Protein AF-A0A947HTE0-F1 (afdb_monomer_lite)

Foldseek 3Di:
DQFKDKDLDQDDPPQFQPFDADPVRDGFWTWHDKDPVCPCSVVPRDSVDTMTMTTTVVNVLCCCCPVVVVVVVSCVSVVND

Sequence (81 aa):
VPYNLVTTNDIIGGNSGSPVIDKERRIVGLIFDGNIQSLGGDYGFDASVNRAVAVDARAILHTAKVIYRAERLVNELLGTL

Structure (mmCIF, N/CA/C/O backbone):
data_AF-A0A947HTE0-F1
#
_entry.id   AF-A0A947HTE0-F1
#
loop_
_atom_site.group_PDB
_atom_site.id
_atom_site.type_symbol
_atom_site.label_atom_id
_atom_site.label_alt_id
_atom_site.label_comp_id
_atom_site.label_asym_id
_atom_site.label_entity_id
_atom_site.label_seq_id
_atom_site.pdbx_PDB_ins_code
_atom_site.Cartn_x
_atom_site.Cartn_y
_atom_site.Cartn_z
_atom_site.occupancy
_atom_site.B_iso_or_equiv
_atom_site.auth_seq_id
_atom_site.auth_comp_id
_atom_site.auth_asym_id
_atom_site.auth_atom_id
_atom_site.pdbx_PDB_model_num
ATOM 1 N N . VAL A 1 1 ? -6.371 -12.825 8.643 1.00 87.56 1 VAL A N 1
ATOM 2 C CA . VAL A 1 1 ? -6.484 -11.462 8.068 1.00 87.56 1 VAL A CA 1
ATOM 3 C C . VAL A 1 1 ? -5.607 -11.427 6.825 1.00 87.56 1 VAL A C 1
ATOM 5 O O . VAL A 1 1 ? -4.514 -11.969 6.920 1.00 87.56 1 VAL A O 1
ATOM 8 N N . PRO A 1 2 ? -6.068 -10.931 5.665 1.00 96.00 2 PRO A N 1
ATOM 9 C CA . PRO A 1 2 ? -5.199 -10.772 4.496 1.00 96.00 2 PRO A CA 1
ATOM 10 C C . PRO A 1 2 ? -4.129 -9.723 4.797 1.00 96.00 2 PRO A C 1
ATOM 12 O O . PRO A 1 2 ? -4.445 -8.705 5.404 1.00 96.00 2 PRO A O 1
ATOM 15 N N . TYR A 1 3 ? -2.881 -10.002 4.420 1.00 96.69 3 TYR A N 1
ATOM 16 C CA . TYR A 1 3 ? -1.730 -9.173 4.789 1.00 96.69 3 TYR A CA 1
ATOM 17 C C . TYR A 1 3 ? -1.363 -8.162 3.711 1.00 96.69 3 TYR A C 1
ATOM 19 O O . TYR A 1 3 ? -1.248 -6.980 4.007 1.00 96.69 3 TYR A O 1
ATOM 27 N N . ASN A 1 4 ? -1.236 -8.622 2.468 1.00 98.31 4 ASN A N 1
ATOM 28 C CA . ASN A 1 4 ? -0.815 -7.802 1.340 1.00 98.31 4 ASN A CA 1
ATOM 29 C C . ASN A 1 4 ? -1.766 -7.990 0.160 1.00 98.31 4 ASN A C 1
ATOM 31 O O . ASN A 1 4 ? -2.457 -9.008 0.055 1.00 98.31 4 ASN A O 1
ATOM 35 N N . LEU A 1 5 ? -1.745 -7.020 -0.744 1.00 97.56 5 LEU A N 1
ATOM 36 C CA . LEU A 1 5 ? -2.416 -7.056 -2.034 1.00 97.56 5 LEU A CA 1
ATOM 37 C C . LEU A 1 5 ? -1.454 -6.600 -3.127 1.00 97.56 5 LEU A C 1
ATOM 39 O O . LEU A 1 5 ? -0.469 -5.906 -2.869 1.00 97.56 5 LEU A O 1
ATOM 43 N N . VAL A 1 6 ? -1.759 -7.018 -4.348 1.00 98.06 6 VAL A N 1
ATOM 44 C CA . VAL A 1 6 ? -0.952 -6.737 -5.528 1.00 98.06 6 VAL A CA 1
ATOM 45 C C . VAL A 1 6 ? -1.833 -6.091 -6.588 1.00 98.06 6 VAL A C 1
ATOM 47 O O . VAL A 1 6 ? -2.950 -6.556 -6.822 1.00 98.06 6 VAL A O 1
ATOM 50 N N . THR A 1 7 ? -1.337 -5.039 -7.234 1.00 98.19 7 THR A N 1
ATOM 51 C CA . THR A 1 7 ? -2.051 -4.335 -8.307 1.00 98.19 7 THR A CA 1
ATOM 52 C C . THR A 1 7 ? -1.159 -4.111 -9.526 1.00 98.19 7 THR A C 1
ATOM 54 O O . THR A 1 7 ? 0.045 -4.360 -9.505 1.00 98.19 7 THR A O 1
ATOM 57 N N . THR A 1 8 ? -1.764 -3.643 -10.615 1.00 97.94 8 THR A N 1
ATOM 58 C CA . THR A 1 8 ? -1.073 -3.243 -11.850 1.00 97.94 8 THR A CA 1
ATOM 59 C C . THR A 1 8 ? -0.787 -1.739 -11.885 1.00 97.94 8 THR A C 1
ATOM 61 O O . THR A 1 8 ? -0.649 -1.172 -12.964 1.00 97.94 8 THR A O 1
ATOM 64 N N . ASN A 1 9 ? -0.785 -1.066 -10.729 1.00 97.88 9 ASN A N 1
ATOM 65 C CA . ASN A 1 9 ? -0.396 0.337 -10.663 1.00 97.88 9 ASN A CA 1
ATOM 66 C C . ASN A 1 9 ? 1.093 0.466 -10.994 1.00 97.88 9 ASN A C 1
ATOM 68 O O . ASN A 1 9 ? 1.904 -0.325 -10.515 1.00 97.88 9 ASN A O 1
ATOM 72 N N . ASP A 1 10 ? 1.424 1.470 -11.798 1.00 97.69 10 ASP A N 1
ATOM 73 C CA . ASP A 1 10 ? 2.803 1.844 -12.077 1.00 97.69 10 ASP A CA 1
ATOM 74 C C . ASP A 1 10 ? 3.356 2.647 -10.893 1.00 97.69 10 ASP A C 1
ATOM 76 O O . ASP A 1 10 ? 2.772 3.664 -10.503 1.00 97.69 10 ASP A O 1
ATOM 80 N N . ILE A 1 11 ? 4.419 2.138 -10.273 1.00 97.81 11 ILE A N 1
ATOM 81 C CA . ILE A 1 11 ? 5.070 2.741 -9.108 1.00 97.81 11 ILE A CA 1
ATOM 82 C C . ILE A 1 11 ? 6.585 2.660 -9.258 1.00 97.81 11 ILE A C 1
ATOM 84 O O . ILE A 1 11 ? 7.110 1.725 -9.863 1.00 97.81 11 ILE A O 1
ATOM 88 N N . ILE A 1 12 ? 7.267 3.605 -8.620 1.00 96.00 12 ILE A N 1
ATOM 89 C CA . ILE A 1 12 ? 8.723 3.679 -8.531 1.00 96.00 12 ILE A CA 1
ATOM 90 C C . ILE A 1 12 ? 9.154 4.095 -7.117 1.00 96.00 12 ILE A C 1
ATOM 92 O O . ILE A 1 12 ? 8.333 4.263 -6.203 1.00 96.00 12 ILE A O 1
ATOM 96 N N . GLY A 1 13 ? 10.461 4.279 -6.923 1.00 94.44 13 GLY A N 1
ATOM 97 C CA . GLY A 1 13 ? 10.993 4.883 -5.705 1.00 94.44 13 GLY A CA 1
ATOM 98 C C . GLY A 1 13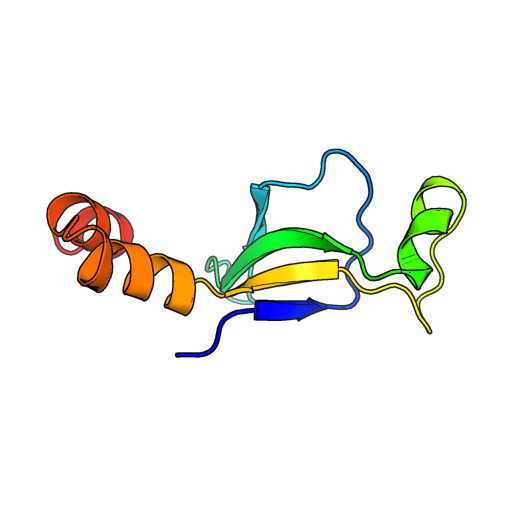 ? 10.308 6.220 -5.390 1.00 94.44 13 GLY A C 1
ATOM 99 O O . GLY A 1 13 ? 10.216 7.104 -6.236 1.00 94.44 13 GLY A O 1
ATOM 100 N N . GLY A 1 14 ? 9.819 6.364 -4.155 1.00 95.44 14 GLY A N 1
ATOM 101 C CA . GLY A 1 14 ? 9.064 7.540 -3.701 1.00 95.44 14 GLY A CA 1
ATOM 102 C C . GLY A 1 14 ? 7.559 7.306 -3.542 1.00 95.44 14 GLY A C 1
ATOM 103 O O . GLY A 1 14 ? 6.906 8.074 -2.841 1.00 95.44 14 GLY A O 1
ATOM 104 N N . ASN A 1 15 ? 7.004 6.220 -4.094 1.00 97.69 15 ASN A N 1
ATOM 105 C CA . ASN A 1 15 ? 5.597 5.862 -3.879 1.00 97.69 15 ASN A CA 1
ATOM 106 C C . ASN A 1 15 ? 5.316 5.186 -2.526 1.00 97.69 15 ASN A C 1
ATOM 108 O O . ASN A 1 15 ? 4.145 5.020 -2.178 1.00 97.69 15 ASN A O 1
ATOM 112 N N . SER A 1 16 ? 6.329 4.789 -1.751 1.00 97.94 16 SER A N 1
ATOM 113 C CA . SER A 1 16 ? 6.134 4.195 -0.421 1.00 97.94 16 SER A CA 1
ATOM 114 C C . SER A 1 16 ? 5.287 5.110 0.473 1.00 97.94 16 SER A C 1
ATOM 116 O O . SER A 1 16 ? 5.575 6.294 0.622 1.00 97.94 16 SER A O 1
ATOM 118 N N . GLY A 1 17 ? 4.224 4.564 1.063 1.00 97.75 17 GLY A N 1
ATOM 119 C CA . GLY A 1 17 ? 3.234 5.329 1.825 1.00 97.75 17 GLY A CA 1
ATOM 120 C C . GLY A 1 17 ? 2.078 5.895 0.992 1.00 97.75 17 GLY A C 1
ATOM 121 O O . GLY A 1 17 ? 1.181 6.520 1.554 1.00 97.75 17 GLY A O 1
ATOM 122 N N . SER A 1 18 ? 2.043 5.669 -0.324 1.00 98.50 18 SER A N 1
ATOM 123 C CA . SER A 1 18 ? 0.906 6.088 -1.153 1.00 98.50 18 SER A CA 1
ATOM 124 C C . SER A 1 18 ? -0.354 5.286 -0.798 1.00 98.50 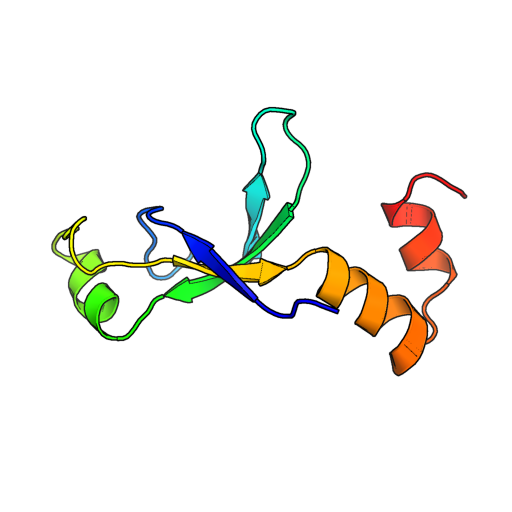18 SER A C 1
ATOM 126 O O . SER A 1 18 ? -0.277 4.056 -0.682 1.00 98.50 18 SER A O 1
ATOM 128 N N . PRO A 1 19 ? -1.525 5.932 -0.655 1.00 98.12 19 PRO A N 1
ATOM 129 C CA . PRO A 1 19 ? -2.773 5.225 -0.408 1.00 98.12 19 PRO A CA 1
ATOM 130 C C . PRO A 1 19 ? -3.244 4.497 -1.671 1.00 98.12 19 PRO A C 1
ATOM 132 O O . PRO A 1 19 ? -3.341 5.086 -2.747 1.00 98.12 19 PRO A O 1
ATOM 135 N N . VAL A 1 20 ? -3.611 3.226 -1.526 1.00 98.44 20 VAL A N 1
ATOM 136 C CA . VAL A 1 20 ? -4.386 2.502 -2.539 1.00 98.44 20 VAL A CA 1
ATOM 137 C C . VAL A 1 20 ? -5.859 2.753 -2.254 1.00 98.44 20 VAL A C 1
ATOM 139 O O . VAL A 1 20 ? -6.329 2.459 -1.152 1.00 98.44 20 VAL A O 1
ATOM 142 N N . ILE A 1 21 ? -6.581 3.294 -3.235 1.00 98.25 21 ILE A N 1
ATOM 143 C CA . ILE A 1 21 ? -8.000 3.638 -3.107 1.00 98.25 21 ILE A CA 1
ATOM 144 C C . ILE A 1 21 ? -8.884 2.739 -3.971 1.00 98.25 21 ILE A C 1
ATOM 146 O O . ILE A 1 21 ? -8.499 2.354 -5.075 1.00 98.25 21 ILE A O 1
ATOM 150 N N . ASP A 1 22 ? -10.076 2.412 -3.477 1.00 98.00 22 ASP A N 1
ATOM 151 C CA . ASP A 1 22 ? -11.104 1.746 -4.280 1.00 98.00 22 ASP A CA 1
ATOM 152 C C . ASP A 1 22 ? -11.960 2.740 -5.087 1.00 98.00 22 ASP A C 1
ATOM 154 O O . ASP A 1 22 ? -11.802 3.961 -5.005 1.00 98.00 22 ASP A O 1
ATOM 158 N N . LYS A 1 23 ? -12.900 2.210 -5.879 1.00 98.12 23 LYS A N 1
ATOM 159 C CA . LYS A 1 23 ? -13.828 3.002 -6.706 1.00 98.12 23 LYS A CA 1
ATOM 160 C C . LYS A 1 23 ? -14.739 3.935 -5.890 1.00 98.12 23 LYS A C 1
ATOM 162 O O . LYS A 1 23 ? -15.272 4.895 -6.440 1.00 98.12 23 LYS A O 1
ATOM 167 N N . GLU A 1 24 ? -14.910 3.683 -4.592 1.00 98.19 24 GLU A N 1
ATOM 168 C CA . GLU A 1 24 ? -15.645 4.543 -3.661 1.00 98.19 24 GLU A CA 1
ATOM 169 C C . GLU A 1 24 ? -14.748 5.580 -2.960 1.00 98.19 24 GLU A C 1
ATOM 171 O O . GLU A 1 24 ? -15.242 6.347 -2.132 1.00 98.19 24 GLU A O 1
ATOM 176 N N . ARG A 1 25 ? -13.461 5.665 -3.326 1.00 96.62 25 ARG A N 1
ATOM 177 C CA . ARG A 1 25 ? -12.448 6.559 -2.734 1.00 96.62 25 ARG A CA 1
ATOM 178 C C . ARG A 1 25 ? -12.103 6.215 -1.282 1.00 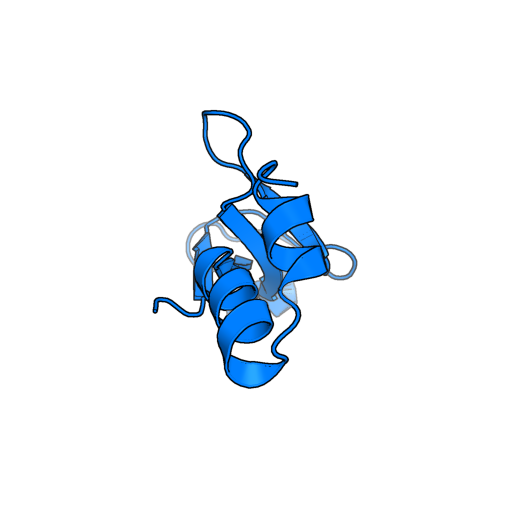96.62 25 ARG A C 1
ATOM 180 O O . ARG A 1 25 ? -11.692 7.088 -0.520 1.00 96.62 25 ARG A O 1
ATOM 187 N N . ARG A 1 26 ? -12.252 4.951 -0.884 1.00 97.06 26 ARG A N 1
ATOM 188 C CA . ARG A 1 26 ? -11.829 4.462 0.437 1.00 97.06 26 ARG A CA 1
ATOM 189 C C . ARG A 1 26 ? -10.410 3.920 0.359 1.00 97.06 26 ARG A C 1
ATOM 191 O O . ARG A 1 26 ? -10.050 3.296 -0.635 1.00 97.06 26 ARG A O 1
ATOM 198 N N . ILE A 1 27 ? -9.625 4.106 1.418 1.00 97.56 27 ILE A N 1
ATOM 199 C CA . ILE A 1 27 ? -8.285 3.515 1.525 1.00 97.56 27 ILE A CA 1
ATOM 200 C C . ILE A 1 27 ? -8.428 2.009 1.764 1.00 97.56 27 ILE A C 1
ATOM 202 O O . ILE A 1 27 ? -9.027 1.585 2.752 1.00 97.56 27 ILE A O 1
ATOM 206 N N . VAL A 1 28 ? -7.860 1.204 0.870 1.00 98.00 28 VAL A N 1
ATOM 207 C CA . VAL A 1 28 ? -7.859 -0.268 0.947 1.00 98.00 28 VAL A CA 1
ATOM 208 C C . VAL A 1 28 ? -6.464 -0.856 1.143 1.00 98.00 28 VAL A C 1
ATOM 210 O O . VAL A 1 28 ? -6.332 -2.025 1.506 1.00 98.00 28 VAL A O 1
ATOM 213 N N . GLY A 1 29 ? -5.420 -0.047 0.980 1.00 98.19 29 GLY A N 1
ATOM 214 C CA . GLY A 1 29 ? -4.052 -0.446 1.271 1.00 98.19 29 GLY A CA 1
ATOM 215 C C . GLY A 1 29 ? -3.073 0.718 1.242 1.00 98.19 29 GLY A C 1
ATOM 216 O O . GLY A 1 29 ? -3.450 1.858 0.969 1.00 98.19 29 GLY A O 1
ATOM 217 N N . LEU A 1 30 ? -1.812 0.411 1.525 1.00 98.50 30 LEU A N 1
ATOM 218 C CA . LEU A 1 30 ? -0.707 1.366 1.543 1.00 98.50 30 LEU A CA 1
ATOM 219 C C . LEU A 1 30 ? 0.480 0.771 0.782 1.00 98.50 30 LEU A C 1
ATOM 221 O O . LEU A 1 30 ? 0.950 -0.311 1.139 1.00 98.50 30 LEU A O 1
ATOM 225 N N . ILE A 1 31 ? 0.940 1.448 -0.270 1.00 98.69 31 ILE A N 1
ATOM 226 C CA . ILE A 1 31 ? 2.077 0.992 -1.079 1.00 98.69 31 ILE A CA 1
ATOM 227 C C . ILE A 1 31 ? 3.330 0.922 -0.211 1.00 98.69 31 ILE A C 1
ATOM 229 O O . ILE A 1 31 ? 3.623 1.863 0.531 1.00 98.69 31 ILE A O 1
ATOM 233 N N . PHE A 1 32 ? 4.090 -0.164 -0.334 1.00 98.44 32 PHE A N 1
ATOM 234 C CA . PHE A 1 32 ? 5.404 -0.262 0.300 1.00 98.44 32 PHE A CA 1
ATOM 235 C C . PHE A 1 32 ? 6.504 -0.766 -0.633 1.00 98.44 32 PHE A C 1
ATOM 237 O O . PHE A 1 32 ? 7.658 -0.443 -0.370 1.00 98.44 32 PHE A O 1
ATOM 244 N N . ASP A 1 33 ? 6.175 -1.493 -1.706 1.00 98.06 33 ASP A N 1
ATOM 245 C CA . ASP A 1 33 ? 7.176 -2.045 -2.626 1.00 98.06 33 ASP A CA 1
ATOM 246 C C . ASP A 1 33 ? 6.571 -2.401 -3.993 1.00 98.06 33 ASP A C 1
ATOM 248 O O . ASP A 1 33 ? 5.358 -2.303 -4.184 1.00 98.06 33 ASP A O 1
ATOM 252 N N . GLY A 1 34 ? 7.407 -2.855 -4.924 1.00 97.75 34 GLY A N 1
ATOM 253 C CA . GLY A 1 34 ? 7.029 -3.558 -6.148 1.00 97.75 34 GLY A CA 1
ATOM 254 C C . GLY A 1 34 ? 7.574 -4.993 -6.181 1.00 97.75 34 GLY A C 1
ATOM 255 O O . GLY A 1 34 ? 8.270 -5.441 -5.272 1.00 97.75 34 GLY A O 1
ATOM 256 N N . ASN A 1 35 ? 7.227 -5.767 -7.209 1.00 97.75 35 ASN A N 1
ATOM 257 C CA . ASN A 1 35 ? 7.835 -7.084 -7.422 1.00 97.75 35 ASN A CA 1
ATOM 258 C C . ASN A 1 35 ? 9.221 -6.982 -8.082 1.00 97.75 35 ASN A C 1
ATOM 260 O O . ASN A 1 3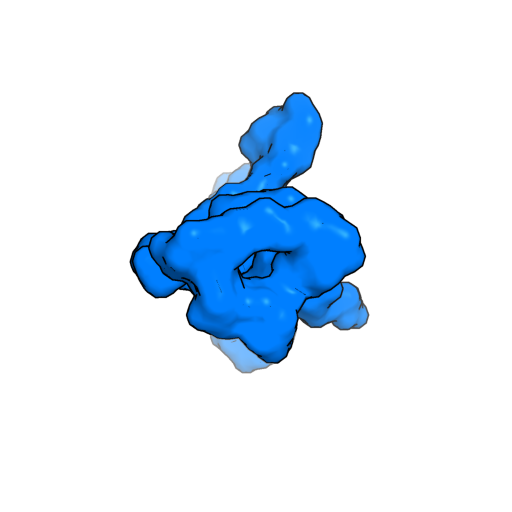5 ? 9.610 -5.947 -8.604 1.00 97.75 35 ASN A O 1
ATOM 264 N N . ILE A 1 36 ? 9.972 -8.087 -8.135 1.00 97.44 36 ILE A N 1
ATOM 265 C CA . ILE A 1 36 ? 11.327 -8.086 -8.721 1.00 97.44 36 ILE A CA 1
ATOM 266 C C . ILE A 1 36 ? 11.360 -7.580 -10.176 1.00 97.44 36 ILE A C 1
ATOM 268 O O . ILE A 1 36 ? 12.322 -6.937 -10.586 1.00 97.44 36 ILE A O 1
ATOM 272 N N . GLN A 1 37 ? 10.305 -7.834 -10.954 1.00 96.69 37 GLN A N 1
ATOM 273 C CA . GLN A 1 37 ? 10.204 -7.361 -12.334 1.00 96.69 37 GLN A CA 1
ATOM 274 C C . GLN A 1 37 ? 10.044 -5.836 -12.435 1.00 96.69 37 GLN A C 1
ATOM 276 O O . GLN A 1 37 ? 10.462 -5.262 -13.437 1.00 96.69 37 GLN A O 1
ATOM 281 N N . SER A 1 38 ? 9.525 -5.161 -11.402 1.00 95.56 38 SER A N 1
ATOM 282 C CA . SER A 1 38 ? 9.375 -3.704 -11.403 1.00 95.56 38 SER A CA 1
ATOM 283 C C . SER A 1 38 ? 10.671 -2.941 -11.116 1.00 95.56 38 SER A C 1
ATOM 285 O O . SER A 1 38 ? 10.652 -1.718 -11.167 1.00 95.56 38 SER A O 1
ATOM 287 N N . LEU A 1 39 ? 11.806 -3.611 -10.864 1.00 94.56 39 LEU A N 1
ATOM 288 C CA . LEU A 1 39 ? 13.102 -2.939 -10.662 1.00 94.56 39 LEU A CA 1
ATOM 289 C C . LEU A 1 39 ? 13.546 -2.109 -11.880 1.00 94.56 39 LEU A C 1
ATOM 291 O O . LEU A 1 39 ? 14.246 -1.117 -11.723 1.00 94.56 39 LEU A O 1
ATOM 295 N N . GLY A 1 40 ? 13.138 -2.501 -13.093 1.00 93.88 40 GLY A N 1
ATOM 296 C CA . GLY A 1 40 ? 13.356 -1.714 -14.313 1.00 93.88 40 GLY A CA 1
ATOM 297 C C . GLY A 1 40 ? 12.293 -0.637 -14.568 1.00 93.88 40 GLY A C 1
ATOM 298 O O . GLY A 1 40 ? 12.411 0.095 -15.549 1.00 93.88 40 GLY A O 1
ATOM 299 N N . GLY A 1 41 ? 11.269 -0.544 -13.710 1.00 92.06 41 GLY A N 1
ATOM 300 C CA . GLY A 1 41 ? 10.099 0.327 -13.868 1.00 92.06 41 GLY A CA 1
ATOM 301 C C . GLY A 1 41 ? 10.446 1.809 -13.985 1.00 92.06 41 GLY A C 1
ATOM 302 O O . GLY A 1 41 ? 9.811 2.511 -14.765 1.00 92.06 41 GLY A O 1
ATOM 303 N N . ASP A 1 42 ? 11.527 2.243 -13.328 1.00 93.00 42 ASP A N 1
ATOM 304 C CA . ASP A 1 42 ? 12.083 3.602 -13.430 1.00 93.00 42 ASP A CA 1
ATOM 305 C C . ASP A 1 42 ? 12.404 4.016 -14.877 1.00 93.00 42 ASP A C 1
ATOM 307 O O . ASP A 1 42 ? 12.407 5.202 -15.208 1.00 93.00 42 ASP A O 1
ATOM 311 N N . TYR A 1 43 ? 12.683 3.039 -15.744 1.00 95.25 43 TYR A N 1
ATOM 312 C CA . TYR A 1 43 ? 13.056 3.248 -17.143 1.00 95.25 43 TYR A CA 1
ATOM 313 C C . TYR A 1 43 ? 11.955 2.837 -18.127 1.00 95.25 43 TYR A C 1
ATOM 315 O O . TYR A 1 43 ? 11.995 3.240 -19.291 1.00 95.25 43 TYR A O 1
ATOM 323 N N . GLY A 1 44 ? 10.981 2.037 -17.690 1.00 95.81 44 GLY A N 1
ATOM 324 C CA . GLY A 1 44 ? 9.869 1.595 -18.523 1.00 95.81 44 GLY A CA 1
ATOM 325 C C . GLY A 1 44 ? 8.919 0.638 -17.807 1.00 95.81 44 GLY A C 1
ATOM 326 O O . GLY A 1 44 ? 9.335 -0.353 -17.206 1.00 95.81 44 GLY A O 1
ATOM 327 N N . PHE A 1 45 ? 7.619 0.909 -17.923 1.00 96.94 45 PHE A N 1
ATOM 328 C CA . PHE A 1 45 ? 6.568 0.073 -17.351 1.00 96.94 45 PHE A CA 1
ATOM 329 C C . PHE A 1 45 ? 6.168 -1.074 -18.293 1.00 96.94 45 PHE A C 1
ATOM 331 O O . PHE A 1 45 ? 5.716 -0.836 -19.414 1.00 96.94 45 PHE A O 1
A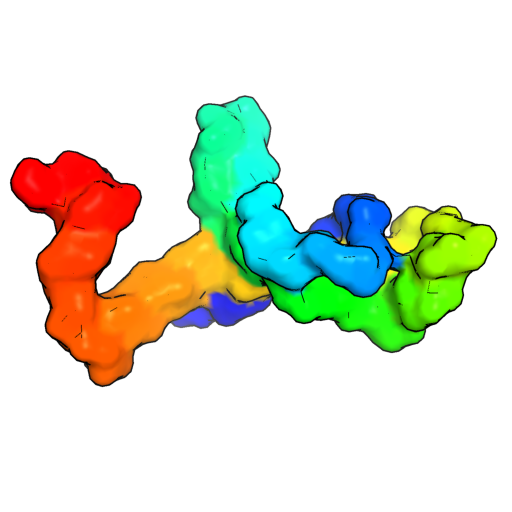TOM 338 N N . ASP A 1 46 ? 6.267 -2.320 -17.816 1.00 97.25 46 ASP A N 1
ATOM 339 C CA . ASP A 1 46 ? 5.729 -3.506 -18.493 1.00 97.25 46 ASP A CA 1
ATOM 340 C C . ASP A 1 46 ? 4.487 -4.019 -17.753 1.00 97.25 46 ASP A C 1
ATOM 342 O O . ASP A 1 46 ? 4.573 -4.680 -16.716 1.00 97.25 46 ASP A O 1
ATOM 346 N N . ALA A 1 47 ? 3.307 -3.756 -18.315 1.00 96.56 47 ALA A N 1
ATOM 347 C CA . ALA A 1 47 ? 2.032 -4.151 -17.720 1.00 96.56 47 ALA A CA 1
ATOM 348 C C . ALA A 1 47 ? 1.878 -5.675 -17.534 1.00 96.56 47 ALA A C 1
ATOM 350 O O . ALA A 1 47 ? 1.101 -6.124 -16.682 1.00 96.56 47 ALA A O 1
ATOM 351 N N . SER A 1 48 ? 2.602 -6.492 -18.307 1.00 97.44 48 SER A N 1
ATOM 352 C CA . SER A 1 48 ? 2.506 -7.950 -18.216 1.00 97.44 48 SER A CA 1
ATOM 353 C C . SER A 1 48 ? 3.119 -8.481 -16.918 1.00 97.44 48 SER A C 1
ATOM 355 O O . SER A 1 48 ? 2.547 -9.391 -16.309 1.00 97.44 48 SER A O 1
ATOM 357 N N . VAL A 1 49 ? 4.191 -7.847 -16.429 1.00 97.31 49 VAL A N 1
ATOM 358 C CA . VAL A 1 49 ? 4.980 -8.340 -15.291 1.00 97.31 49 VAL A CA 1
ATOM 359 C C . VAL A 1 49 ? 5.101 -7.376 -14.113 1.00 97.31 49 VAL A C 1
ATOM 361 O O . VAL A 1 49 ? 5.216 -7.857 -12.988 1.00 97.31 49 VAL A O 1
ATOM 364 N N . ASN A 1 50 ? 5.036 -6.057 -14.306 1.00 98.25 50 ASN A N 1
ATOM 365 C CA . ASN A 1 50 ? 5.218 -5.089 -13.221 1.00 98.25 50 ASN A CA 1
ATOM 366 C C . ASN A 1 50 ? 4.020 -5.104 -12.281 1.00 98.25 50 ASN A C 1
ATOM 368 O O . ASN A 1 50 ? 2.863 -5.034 -12.712 1.00 98.25 50 ASN A O 1
ATOM 372 N N . ARG A 1 51 ? 4.287 -5.190 -10.982 1.00 98.38 51 ARG A N 1
ATOM 373 C CA . ARG A 1 51 ? 3.250 -5.212 -9.962 1.00 98.38 51 ARG A CA 1
ATOM 374 C C . ARG A 1 51 ? 3.633 -4.351 -8.772 1.00 98.38 51 ARG A C 1
ATOM 376 O O . ARG A 1 51 ? 4.709 -4.519 -8.207 1.00 98.38 51 ARG A O 1
ATOM 383 N N . ALA A 1 52 ? 2.702 -3.499 -8.361 1.00 98.50 52 ALA A N 1
ATOM 384 C CA . ALA A 1 52 ? 2.782 -2.770 -7.109 1.00 98.50 52 ALA A CA 1
ATOM 385 C C . ALA A 1 52 ? 2.322 -3.664 -5.953 1.00 98.50 52 ALA A C 1
ATOM 387 O O . ALA A 1 52 ? 1.341 -4.404 -6.080 1.00 98.50 52 ALA A O 1
ATOM 388 N N . VAL A 1 53 ? 3.009 -3.572 -4.820 1.00 98.56 53 VAL A N 1
ATOM 389 C CA . VAL A 1 53 ? 2.721 -4.314 -3.594 1.00 98.56 53 VAL A CA 1
ATOM 390 C C . VAL A 1 53 ? 2.322 -3.334 -2.496 1.00 98.56 53 VAL A C 1
ATOM 392 O O . VAL A 1 53 ? 3.017 -2.360 -2.189 1.00 98.56 53 VAL A O 1
ATOM 395 N N . ALA A 1 54 ? 1.172 -3.607 -1.887 1.00 98.75 54 ALA A N 1
ATOM 396 C CA . ALA A 1 54 ? 0.623 -2.811 -0.804 1.00 98.75 54 ALA A CA 1
ATOM 397 C C . ALA A 1 54 ? 0.299 -3.693 0.399 1.00 98.75 54 ALA A C 1
ATOM 399 O O . ALA A 1 54 ? -0.110 -4.847 0.243 1.00 98.75 54 ALA A O 1
ATOM 400 N N . VAL A 1 55 ? 0.422 -3.137 1.601 1.00 98.69 55 VAL A N 1
ATOM 401 C CA . VAL A 1 55 ? -0.153 -3.757 2.795 1.00 98.69 55 VAL A CA 1
ATOM 402 C C . VAL A 1 55 ? -1.660 -3.521 2.763 1.00 98.69 55 VAL A C 1
ATOM 404 O O . VAL A 1 55 ? -2.122 -2.429 2.429 1.00 98.69 55 VAL A O 1
ATOM 407 N N . ASP A 1 56 ? -2.440 -4.549 3.079 1.00 98.62 56 ASP A N 1
ATOM 408 C CA . ASP A 1 56 ? -3.898 -4.466 3.129 1.00 98.62 56 ASP A CA 1
ATOM 409 C C . ASP A 1 56 ? -4.339 -3.665 4.363 1.00 98.62 56 ASP A C 1
ATOM 411 O O . ASP A 1 56 ? -3.865 -3.903 5.480 1.00 98.62 56 ASP A O 1
ATOM 415 N N . ALA A 1 57 ? -5.286 -2.737 4.197 1.00 97.81 57 ALA A N 1
ATOM 416 C CA . ALA A 1 57 ? -5.770 -1.897 5.294 1.00 97.81 57 ALA A CA 1
ATOM 417 C C . ALA A 1 57 ? -6.315 -2.717 6.483 1.00 97.81 57 ALA A C 1
ATOM 419 O O . ALA A 1 57 ? -6.205 -2.300 7.639 1.00 97.81 57 ALA A O 1
ATOM 420 N N . ARG A 1 58 ? -6.841 -3.926 6.238 1.00 97.56 58 ARG A N 1
ATOM 421 C CA . ARG A 1 58 ? -7.305 -4.833 7.300 1.00 97.56 58 ARG A CA 1
ATOM 422 C C . ARG A 1 58 ? -6.150 -5.356 8.146 1.00 97.56 58 ARG A C 1
ATOM 424 O O . ARG A 1 58 ? -6.326 -5.515 9.353 1.00 97.56 58 ARG A O 1
ATOM 431 N N . ALA A 1 59 ? -4.981 -5.604 7.555 1.00 98.19 59 ALA A N 1
ATOM 432 C CA . ALA A 1 59 ? -3.788 -5.982 8.310 1.00 98.19 59 ALA A CA 1
ATOM 433 C C . ALA A 1 59 ? -3.241 -4.818 9.136 1.00 98.19 59 ALA A C 1
ATOM 435 O O . ALA A 1 59 ? -2.841 -5.047 10.279 1.00 98.19 59 ALA A O 1
ATOM 436 N N . ILE A 1 60 ? -3.298 -3.585 8.619 1.00 97.75 60 ILE A N 1
ATOM 437 C CA . ILE A 1 60 ? -2.941 -2.379 9.384 1.00 97.75 60 ILE A CA 1
ATOM 438 C C . ILE A 1 60 ? -3.819 -2.282 10.639 1.00 97.75 60 ILE A C 1
ATOM 440 O O . ILE A 1 60 ? -3.302 -2.246 11.757 1.00 97.75 60 ILE A O 1
ATOM 444 N N . LEU A 1 61 ? -5.147 -2.326 10.474 1.00 97.62 61 LEU A N 1
ATOM 445 C CA . LEU A 1 61 ? -6.101 -2.247 11.587 1.00 97.62 61 LEU A CA 1
ATOM 446 C C . LEU A 1 61 ? -5.950 -3.413 12.573 1.00 97.62 61 LEU A C 1
ATOM 448 O O . LEU A 1 61 ? -5.977 -3.208 13.787 1.00 97.62 61 LEU A O 1
ATOM 452 N N . HIS A 1 62 ? -5.766 -4.639 12.071 1.00 97.50 62 HIS A N 1
ATOM 453 C CA . HIS A 1 62 ? -5.574 -5.814 12.919 1.00 97.50 62 HIS A CA 1
ATOM 454 C C . HIS A 1 62 ? -4.303 -5.705 13.764 1.00 97.50 62 HIS A C 1
ATOM 456 O O . HIS A 1 62 ? -4.345 -5.955 14.966 1.00 97.50 62 HIS A O 1
ATOM 462 N N . THR A 1 63 ? -3.194 -5.282 13.161 1.00 97.88 63 THR A N 1
ATOM 463 C CA . THR A 1 63 ? -1.909 -5.096 13.845 1.00 97.88 63 THR A CA 1
ATOM 464 C C . THR A 1 63 ? -2.013 -3.983 14.890 1.00 97.88 63 THR A C 1
ATOM 466 O O . THR A 1 63 ? -1.656 -4.197 16.049 1.00 97.88 63 THR A O 1
ATOM 469 N N . ALA A 1 64 ? -2.586 -2.830 14.527 1.00 98.06 64 ALA A N 1
ATOM 470 C CA . ALA A 1 64 ? -2.812 -1.720 15.452 1.00 98.06 64 ALA A CA 1
ATOM 471 C C . ALA A 1 64 ? -3.657 -2.138 16.668 1.00 98.06 64 ALA A C 1
ATOM 473 O O . ALA A 1 64 ? -3.314 -1.814 17.805 1.00 98.06 64 ALA A O 1
ATOM 474 N N . LYS A 1 65 ? -4.730 -2.908 16.448 1.00 97.75 65 LYS A N 1
ATOM 475 C CA . LYS A 1 65 ? -5.631 -3.358 17.516 1.00 97.75 65 LYS A CA 1
ATOM 476 C C . LYS A 1 65 ? -5.047 -4.483 18.371 1.00 97.75 65 LYS A C 1
ATOM 478 O O . LYS A 1 65 ? -5.113 -4.415 19.591 1.00 97.75 65 LYS A O 1
ATOM 483 N N . VAL A 1 66 ? -4.533 -5.543 17.752 1.00 97.44 66 VAL A N 1
ATOM 484 C CA . VAL A 1 66 ? -4.215 -6.802 18.449 1.00 97.44 66 VAL A CA 1
ATOM 485 C C . VAL A 1 66 ? -2.784 -6.820 18.970 1.00 97.44 66 VAL A C 1
ATOM 487 O O . VAL A 1 66 ? -2.552 -7.252 20.097 1.00 97.44 66 VAL A O 1
ATOM 490 N N . ILE A 1 67 ? -1.832 -6.338 18.169 1.00 97.00 67 ILE A N 1
ATOM 491 C CA . ILE A 1 67 ? -0.409 -6.360 18.525 1.00 97.00 67 ILE A CA 1
ATOM 492 C C . ILE A 1 67 ? -0.077 -5.136 19.372 1.00 97.00 67 ILE A C 1
ATOM 494 O O . ILE A 1 67 ? 0.452 -5.269 20.473 1.00 97.00 67 ILE A O 1
ATOM 498 N N . TYR A 1 68 ? -0.440 -3.948 18.887 1.00 98.12 68 TYR A N 1
ATOM 499 C CA . TYR A 1 68 ? -0.086 -2.689 19.547 1.00 98.12 68 TYR A CA 1
ATOM 500 C C . TYR A 1 68 ? -1.110 -2.208 20.578 1.00 98.12 68 TYR A C 1
ATOM 502 O O . TYR A 1 68 ? -0.807 -1.286 21.330 1.00 98.12 68 TYR A O 1
ATOM 510 N N . ARG A 1 69 ? -2.305 -2.816 20.636 1.00 98.00 69 ARG A N 1
ATOM 511 C CA . ARG A 1 69 ? -3.390 -2.427 21.560 1.00 98.00 69 ARG A CA 1
ATOM 512 C C . ARG A 1 69 ? -3.726 -0.928 21.493 1.00 98.00 69 ARG A C 1
ATOM 514 O O . ARG A 1 69 ? -4.065 -0.304 22.493 1.00 98.00 69 ARG A O 1
ATOM 521 N N . ALA A 1 70 ? -3.636 -0.342 20.299 1.00 98.31 70 ALA A N 1
ATOM 522 C CA . ALA A 1 70 ? -3.807 1.088 20.057 1.00 98.31 70 ALA A CA 1
ATOM 523 C C . ALA A 1 70 ? -5.281 1.460 19.799 1.00 98.31 70 ALA A C 1
ATOM 525 O O . ALA A 1 70 ? -5.625 2.007 18.751 1.00 98.31 70 ALA A O 1
ATOM 526 N N . GLU A 1 71 ? -6.165 1.155 20.752 1.00 97.00 71 GLU A N 1
ATOM 527 C CA . GLU A 1 71 ? -7.626 1.296 20.608 1.00 97.00 71 GLU A CA 1
ATOM 528 C C . GLU A 1 71 ? -8.059 2.707 20.196 1.00 97.00 71 GLU A C 1
ATOM 530 O O . GLU A 1 71 ? -8.874 2.855 19.287 1.00 97.00 71 GLU A O 1
ATOM 535 N N . ARG A 1 72 ? -7.454 3.748 20.787 1.00 97.81 72 ARG A N 1
ATOM 536 C CA . ARG A 1 72 ? -7.746 5.149 20.443 1.00 97.81 72 ARG A CA 1
ATOM 537 C C . ARG A 1 72 ? -7.537 5.433 18.952 1.00 97.81 72 ARG A C 1
ATOM 539 O O . ARG A 1 72 ? -8.403 6.033 18.329 1.00 97.81 72 ARG A O 1
ATOM 546 N N . LEU A 1 73 ? -6.409 4.993 18.387 1.00 97.88 73 LEU A N 1
ATOM 547 C CA . LEU A 1 73 ? -6.080 5.215 16.973 1.00 97.88 73 LEU A CA 1
ATOM 548 C C . LEU A 1 73 ? -6.993 4.407 16.052 1.00 97.88 73 LEU A C 1
ATOM 550 O O . LEU A 1 73 ? -7.406 4.894 15.008 1.00 97.88 73 LEU A O 1
ATOM 554 N N . VAL A 1 74 ? -7.333 3.178 16.442 1.00 97.56 74 VAL A N 1
ATOM 555 C CA . VAL A 1 74 ? -8.266 2.346 15.673 1.00 97.56 74 VAL A CA 1
ATOM 556 C C . VAL A 1 74 ? -9.647 3.001 15.614 1.00 97.56 74 VAL A C 1
ATOM 558 O O . VAL A 1 74 ? -10.229 3.071 14.535 1.00 97.56 74 VAL A O 1
ATOM 561 N N . ASN A 1 75 ? -10.143 3.529 16.734 1.00 97.31 75 ASN A N 1
ATOM 562 C CA . ASN A 1 75 ? -11.424 4.235 16.773 1.00 97.31 75 ASN A CA 1
ATOM 563 C C . ASN A 1 75 ? -11.382 5.538 15.960 1.00 97.31 75 ASN A C 1
ATOM 565 O O . ASN A 1 75 ? -12.345 5.847 15.263 1.00 97.31 75 ASN A O 1
ATOM 569 N N . GLU A 1 76 ? -10.262 6.270 15.999 1.00 97.88 76 GLU A N 1
ATOM 570 C CA . GLU A 1 76 ? -10.048 7.487 15.201 1.00 97.88 76 GLU A CA 1
ATOM 571 C C . GLU A 1 76 ? -10.142 7.192 13.700 1.00 97.88 76 GLU A C 1
ATOM 573 O O . GLU A 1 76 ? -10.911 7.828 12.983 1.00 97.88 76 GLU A O 1
ATOM 578 N N . LEU A 1 77 ? -9.423 6.166 13.237 1.00 95.94 77 LEU A N 1
ATOM 579 C CA . LEU A 1 77 ? -9.395 5.760 11.831 1.00 95.94 77 LEU A CA 1
ATOM 580 C C . LEU A 1 77 ? -10.743 5.226 11.331 1.00 95.94 77 LEU A C 1
ATOM 582 O O . LEU A 1 77 ? -11.057 5.367 10.151 1.00 95.94 77 LEU A O 1
ATOM 586 N N . LEU A 1 78 ? -11.530 4.596 12.207 1.00 95.38 78 LEU A N 1
ATOM 587 C CA . LEU A 1 78 ? -12.856 4.071 11.874 1.00 95.38 78 LEU A CA 1
ATOM 588 C C . LEU A 1 78 ? -13.976 5.107 12.041 1.00 95.38 78 LEU A C 1
ATOM 590 O O . LEU A 1 78 ? -15.118 4.810 11.694 1.00 95.38 78 LEU A O 1
ATOM 594 N N . GLY A 1 79 ? -13.671 6.304 12.554 1.00 94.00 79 GLY A N 1
ATOM 595 C CA . GLY A 1 79 ? -14.672 7.336 12.827 1.00 94.00 79 GLY A CA 1
ATOM 596 C C . GLY A 1 79 ? -15.664 6.939 13.923 1.00 9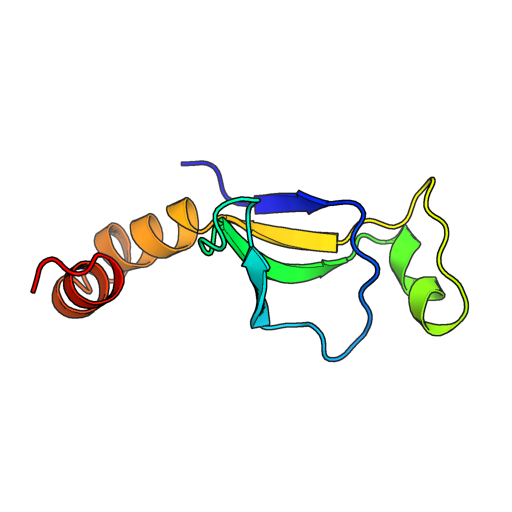4.00 79 GLY A C 1
ATOM 597 O O . GLY A 1 79 ? -16.828 7.322 13.858 1.00 94.00 79 GLY A O 1
ATOM 598 N N . THR A 1 80 ? -15.224 6.138 14.898 1.00 93.19 80 THR A N 1
ATOM 599 C CA . THR A 1 80 ? -16.042 5.649 16.024 1.00 93.19 80 THR A CA 1
ATOM 600 C C . THR A 1 80 ? -15.587 6.212 17.373 1.00 93.19 80 THR A C 1
ATOM 602 O O . THR A 1 80 ? -15.847 5.593 18.407 1.00 93.19 80 THR A O 1
ATOM 605 N N . LEU A 1 81 ? -14.829 7.313 17.359 1.00 76.81 81 LEU A N 1
ATOM 606 C CA . LEU A 1 81 ? -14.555 8.113 18.555 1.00 76.81 81 LEU A CA 1
ATOM 607 C C . LEU A 1 81 ? -15.800 8.880 19.006 1.00 76.81 81 LEU A C 1
ATOM 609 O O . LEU A 1 81 ? -16.591 9.287 18.126 1.00 76.81 81 LEU A O 1
#

Secondary structure (DSSP, 8-state):
---EEEE-----TT-TTPEEE-TTS-EEEEEEEE-GGGGGTTT---TTT--EEEEEHHHHHHIIIIIS--HHHHHHHHT--

pLDDT: mean 96.87, std 2.85, range [76.81, 98.75]

Radius of gyration: 14.66 Å; chains: 1; bounding box: 29×20×40 Å